Protein AF-A0A7J2IUY8-F1 (afdb_monomer_lite)

Secondary structure (DSSP, 8-state):
-----EEE-GGG--TT-EEEEEEEESTT--S-TTSSS----EEEEEEEEEEEEE-SSS-EEEEEEEEEEETTEEEEEEEEEEGGGEEEEEEEETTSS-HHHHHHHHHHHHHHHHHHHHHHHHHHHS-HHHHHHHHTTS-HHHHHHTTTTS-----

pLDDT: mean 76.85, std 21.15, range [38.12, 98.38]

Structure (mmCIF, N/CA/C/O 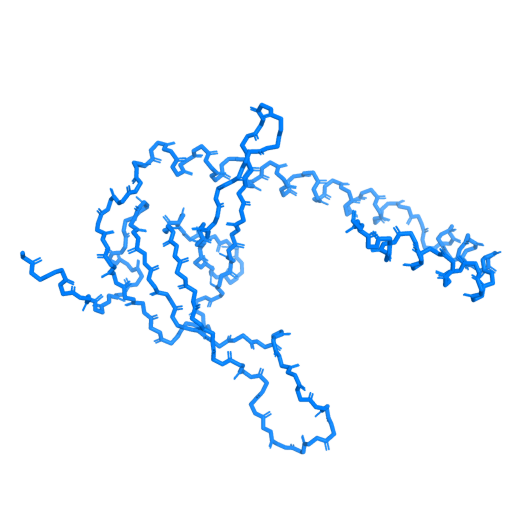backbone):
data_AF-A0A7J2IUY8-F1
#
_entry.id   AF-A0A7J2IUY8-F1
#
loop_
_atom_site.group_PDB
_atom_site.id
_atom_site.type_symbol
_atom_site.label_atom_id
_atom_site.label_alt_id
_atom_site.label_comp_id
_atom_site.label_asym_id
_atom_site.label_entity_id
_atom_site.label_seq_id
_atom_site.pdbx_PDB_ins_code
_atom_site.Cartn_x
_atom_site.Cartn_y
_atom_site.Cartn_z
_atom_site.occupancy
_atom_site.B_iso_or_equiv
_atom_site.auth_seq_id
_atom_site.auth_comp_id
_atom_site.auth_asym_id
_atom_site.auth_atom_id
_atom_site.pdbx_PDB_model_num
ATOM 1 N N . MET A 1 1 ? -1.223 -13.978 23.190 1.00 38.69 1 MET A N 1
ATOM 2 C CA . MET A 1 1 ? -2.099 -14.508 22.120 1.00 38.69 1 MET A CA 1
ATOM 3 C C . MET A 1 1 ? -1.305 -14.486 20.827 1.00 38.69 1 MET A C 1
ATOM 5 O O . MET A 1 1 ? -0.884 -13.411 20.418 1.00 38.69 1 MET A O 1
ATOM 9 N N . ALA A 1 2 ? -0.996 -15.649 20.255 1.00 41.56 2 ALA A N 1
ATOM 10 C CA . ALA A 1 2 ? -0.214 -15.734 19.026 1.00 41.56 2 ALA A CA 1
ATOM 11 C C . ALA A 1 2 ? -1.010 -15.091 17.879 1.00 41.56 2 ALA A C 1
ATOM 13 O O . ALA A 1 2 ? -2.030 -15.629 17.456 1.00 41.56 2 ALA A O 1
ATOM 14 N N . SER A 1 3 ? -0.584 -13.912 17.414 1.00 53.12 3 SER A N 1
ATOM 15 C CA . SER A 1 3 ? -1.162 -13.270 16.231 1.00 53.12 3 SER A CA 1
ATOM 16 C C . SER A 1 3 ? -0.729 -14.077 15.011 1.00 53.12 3 SER A C 1
ATOM 18 O O . SER A 1 3 ? 0.328 -13.830 14.430 1.00 53.12 3 SER A O 1
ATOM 20 N N . GLY A 1 4 ? -1.497 -15.119 14.695 1.00 60.50 4 GLY A N 1
ATOM 21 C CA . GLY A 1 4 ? -1.258 -15.985 13.552 1.00 60.50 4 GLY A CA 1
ATOM 22 C C . GLY A 1 4 ? -1.292 -15.159 12.275 1.00 60.50 4 GLY A C 1
ATOM 23 O O . GLY A 1 4 ? -2.314 -14.564 11.938 1.00 60.50 4 GLY A O 1
ATOM 24 N N . LYS A 1 5 ? -0.158 -15.108 11.579 1.00 74.81 5 LYS A N 1
ATOM 25 C CA . LYS A 1 5 ? -0.065 -14.597 10.212 1.00 74.81 5 LYS A CA 1
ATOM 26 C C . LYS A 1 5 ? -1.112 -15.323 9.362 1.00 74.81 5 LYS A C 1
ATOM 28 O O . LYS A 1 5 ? -1.008 -16.535 9.188 1.00 74.81 5 LYS A O 1
ATOM 33 N N . ARG A 1 6 ? -2.125 -14.602 8.872 1.00 92.94 6 ARG A N 1
ATOM 34 C CA . ARG A 1 6 ? -3.227 -15.178 8.084 1.00 92.94 6 ARG A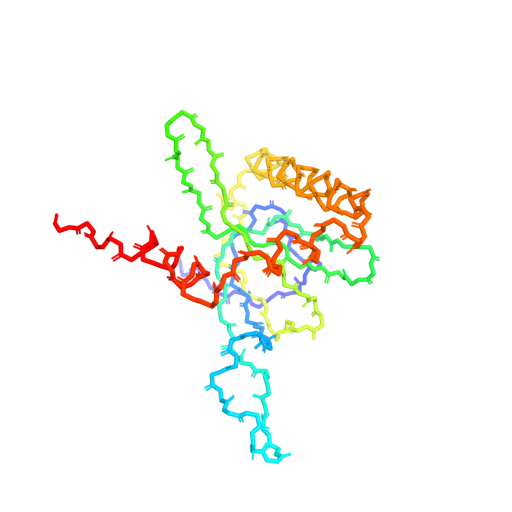 CA 1
ATOM 35 C C . ARG A 1 6 ? -3.030 -14.846 6.612 1.00 92.94 6 ARG A C 1
ATOM 37 O O . ARG A 1 6 ? -2.956 -13.669 6.269 1.00 92.94 6 ARG A O 1
ATOM 44 N N . LEU A 1 7 ? -2.964 -15.865 5.759 1.00 96.56 7 LEU A N 1
ATOM 45 C CA . LEU A 1 7 ? -3.042 -15.682 4.310 1.00 96.56 7 LEU A CA 1
ATOM 46 C C . LEU A 1 7 ? -4.438 -15.152 3.961 1.00 96.56 7 LEU A C 1
ATOM 48 O O . LEU A 1 7 ? -5.429 -15.687 4.456 1.00 96.56 7 LEU A O 1
ATOM 52 N N . VAL A 1 8 ? -4.510 -14.089 3.168 1.00 97.56 8 VAL A N 1
ATOM 53 C CA . VAL A 1 8 ? -5.776 -13.454 2.780 1.00 97.56 8 VAL A CA 1
ATOM 54 C C . VAL A 1 8 ? -5.763 -13.082 1.306 1.00 97.56 8 VAL A C 1
ATOM 56 O O . VAL A 1 8 ? -4.707 -12.850 0.720 1.00 97.56 8 VAL A O 1
ATOM 59 N N . SER A 1 9 ? -6.952 -13.008 0.725 1.00 96.88 9 SER A N 1
ATOM 60 C CA . SER A 1 9 ? -7.195 -12.377 -0.569 1.00 96.88 9 SER A CA 1
ATOM 61 C C . SER A 1 9 ? -7.266 -10.850 -0.432 1.00 96.88 9 SER A C 1
ATOM 63 O O . SER A 1 9 ? -7.347 -10.308 0.677 1.00 96.88 9 SER A O 1
ATOM 65 N N . VAL A 1 10 ? -7.214 -10.127 -1.553 1.00 95.94 10 VAL A N 1
ATOM 66 C CA . VAL A 1 10 ? -7.251 -8.657 -1.529 1.00 95.94 10 VAL A CA 1
ATOM 67 C C . VAL A 1 10 ? -8.637 -8.129 -1.147 1.00 95.94 10 VAL A C 1
ATOM 69 O O . VAL A 1 10 ? -8.748 -7.081 -0.514 1.00 95.94 10 VAL A O 1
ATOM 72 N N . GLU A 1 11 ? -9.687 -8.884 -1.461 1.00 96.69 11 GLU A N 1
ATOM 73 C CA . GLU A 1 11 ? -11.090 -8.588 -1.167 1.00 96.69 11 GLU A CA 1
ATOM 74 C C . GLU A 1 11 ? -11.382 -8.615 0.339 1.00 96.69 11 GLU A C 1
ATOM 76 O O . GLU A 1 11 ? -12.295 -7.946 0.819 1.00 96.69 11 GLU A O 1
ATOM 81 N N . GLU A 1 12 ? -10.588 -9.366 1.103 1.00 97.38 12 GLU A N 1
ATOM 82 C CA 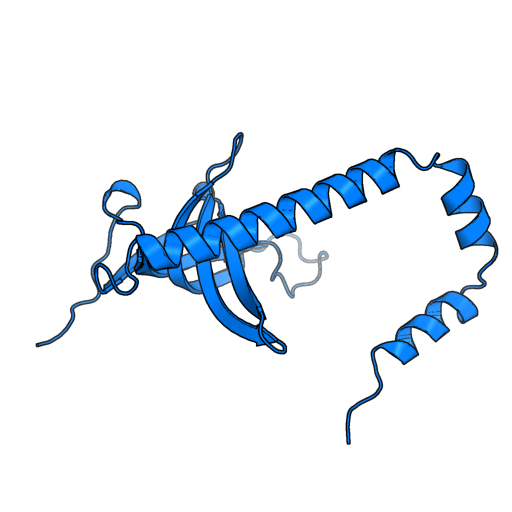. GLU A 1 12 ? -10.712 -9.462 2.556 1.00 97.38 12 GLU A CA 1
ATOM 83 C C . GLU A 1 12 ? -10.033 -8.316 3.308 1.00 97.38 12 GLU A C 1
ATOM 85 O O . GLU A 1 12 ? -10.181 -8.235 4.533 1.00 97.38 12 GLU A O 1
ATOM 90 N N . LEU A 1 13 ? -9.239 -7.477 2.637 1.00 97.12 13 LEU A N 1
ATOM 91 C CA . LEU A 1 13 ? -8.483 -6.409 3.281 1.00 97.12 13 LEU A CA 1
ATOM 92 C C . LEU A 1 13 ? -9.348 -5.181 3.558 1.00 97.12 13 LEU A C 1
ATOM 94 O O . LEU A 1 13 ? -10.101 -4.708 2.708 1.00 97.12 13 LEU A O 1
ATOM 98 N N . GLU A 1 14 ? -9.165 -4.589 4.737 1.00 97.62 14 GLU A N 1
ATOM 99 C CA . GLU A 1 14 ? -9.710 -3.273 5.049 1.00 97.62 14 GLU A CA 1
ATOM 100 C C . GLU A 1 14 ? -8.610 -2.208 5.010 1.00 97.62 14 GLU A C 1
ATOM 102 O O . GLU A 1 14 ? -7.487 -2.416 5.471 1.00 97.62 14 GLU A O 1
ATOM 107 N N . VAL A 1 15 ? -8.950 -1.015 4.511 1.00 97.94 15 VAL A N 1
ATOM 108 C CA . VAL A 1 15 ? -8.069 0.162 4.591 1.00 97.94 15 VAL A CA 1
ATOM 109 C C . VAL A 1 15 ? -7.608 0.372 6.037 1.00 97.94 15 VAL A C 1
ATOM 111 O O . VAL A 1 15 ? -8.438 0.512 6.942 1.00 97.94 15 VAL A O 1
ATOM 114 N N . GLY A 1 16 ? -6.290 0.444 6.232 1.00 97.75 16 GLY A N 1
ATOM 115 C CA . GLY A 1 16 ? -5.652 0.563 7.546 1.00 97.75 16 GLY A CA 1
ATOM 116 C C . GLY A 1 16 ? -5.155 -0.749 8.148 1.00 97.75 16 GLY A C 1
ATOM 117 O O . GLY A 1 16 ? -4.523 -0.713 9.204 1.00 97.75 16 GLY A O 1
ATOM 118 N N . ASP A 1 17 ? -5.397 -1.893 7.512 1.00 98.12 17 ASP A N 1
ATOM 119 C CA . ASP A 1 17 ? -4.775 -3.159 7.901 1.00 98.12 17 ASP A CA 1
ATOM 120 C C . ASP A 1 17 ? -3.254 -3.116 7.688 1.00 98.12 17 ASP A C 1
ATOM 122 O O . ASP A 1 17 ? -2.767 -2.581 6.694 1.00 98.12 17 ASP A O 1
ATOM 126 N N . LEU A 1 18 ? -2.494 -3.692 8.622 1.00 98.00 18 LEU A N 1
ATOM 127 C CA . LEU A 1 18 ? -1.064 -3.940 8.450 1.00 98.00 18 LEU A CA 1
ATOM 128 C C . LEU A 1 18 ? -0.889 -5.268 7.721 1.00 98.00 18 LEU A C 1
ATOM 130 O O . LEU A 1 18 ? -1.327 -6.315 8.219 1.00 98.00 18 LEU A O 1
ATOM 134 N N . ILE A 1 19 ? -0.232 -5.219 6.569 1.00 98.00 19 ILE A N 1
ATOM 135 C CA . ILE A 1 19 ? -0.064 -6.361 5.678 1.00 98.00 19 ILE A CA 1
ATOM 136 C C . ILE A 1 19 ? 1.397 -6.555 5.285 1.00 98.00 19 ILE A C 1
ATOM 138 O O . ILE A 1 19 ? 2.196 -5.621 5.243 1.00 98.00 19 ILE A O 1
ATOM 142 N N . GLU A 1 20 ? 1.725 -7.798 4.970 1.00 98.00 20 GLU A N 1
ATOM 143 C CA . GLU A 1 20 ? 2.907 -8.185 4.216 1.00 98.00 20 GLU A CA 1
ATOM 144 C C . GLU A 1 20 ? 2.445 -8.656 2.836 1.00 98.00 20 GLU A C 1
ATOM 146 O O . GLU A 1 20 ? 1.542 -9.484 2.734 1.00 98.00 20 GLU A O 1
ATOM 151 N N . VAL A 1 21 ? 3.078 -8.156 1.781 1.00 97.75 21 VAL A N 1
ATOM 152 C CA . VAL A 1 21 ? 2.844 -8.575 0.399 1.00 97.75 21 VAL A CA 1
ATOM 153 C C . VAL A 1 21 ? 4.146 -9.112 -0.165 1.00 97.75 21 VAL A C 1
ATOM 155 O O . VAL A 1 21 ? 5.171 -8.423 -0.156 1.00 97.75 21 VAL A O 1
ATOM 158 N N . ARG A 1 22 ? 4.106 -10.356 -0.643 1.00 96.75 22 ARG A N 1
ATOM 159 C CA . ARG A 1 22 ? 5.166 -10.918 -1.478 1.00 96.75 22 ARG A CA 1
ATOM 160 C C . ARG A 1 22 ? 4.751 -10.784 -2.928 1.00 96.75 22 ARG A C 1
ATOM 162 O O . ARG A 1 22 ? 3.603 -11.075 -3.260 1.00 96.75 22 ARG A O 1
ATOM 169 N N . TRP A 1 23 ? 5.665 -10.314 -3.755 1.00 95.44 23 TRP A N 1
ATOM 170 C CA . TRP A 1 23 ? 5.403 -10.004 -5.150 1.00 95.44 23 TRP A CA 1
ATOM 171 C C . TRP A 1 23 ? 6.695 -10.079 -5.956 1.00 95.44 23 TRP A C 1
ATOM 173 O O . TRP A 1 23 ? 7.782 -10.154 -5.384 1.00 95.44 23 TRP A O 1
ATOM 183 N N . LEU A 1 24 ? 6.551 -10.101 -7.271 1.00 91.06 24 LEU A N 1
ATOM 184 C CA . LEU A 1 24 ? 7.651 -10.138 -8.221 1.00 91.06 24 LEU A CA 1
ATOM 185 C C . LEU A 1 24 ? 7.887 -8.731 -8.771 1.00 91.06 24 LEU A C 1
ATOM 187 O O . LEU A 1 24 ? 6.981 -8.139 -9.354 1.00 91.06 24 LEU A O 1
ATOM 191 N N . ASP A 1 25 ? 9.079 -8.186 -8.550 1.00 86.94 25 ASP A N 1
ATOM 192 C CA . ASP A 1 25 ? 9.478 -6.865 -9.030 1.00 86.94 25 ASP A CA 1
ATOM 193 C C . ASP A 1 25 ? 10.508 -6.998 -10.153 1.00 86.94 25 ASP A C 1
ATOM 195 O O . ASP A 1 25 ? 11.603 -7.527 -9.953 1.00 86.94 25 ASP A O 1
ATOM 199 N N . ALA A 1 26 ? 10.163 -6.485 -11.330 1.00 76.44 26 ALA A N 1
ATOM 200 C CA . ALA A 1 26 ? 11.044 -6.481 -12.490 1.00 76.44 26 ALA A CA 1
ATOM 201 C C . ALA A 1 26 ? 12.128 -5.387 -12.430 1.00 76.44 26 ALA A C 1
ATOM 203 O O . ALA A 1 26 ? 13.095 -5.430 -13.189 1.00 76.44 26 ALA A O 1
ATOM 204 N N . SER A 1 27 ? 11.970 -4.384 -11.561 1.00 69.06 27 SER A N 1
ATOM 205 C CA . SER A 1 27 ? 12.869 -3.225 -11.481 1.00 69.06 27 SER A CA 1
ATOM 206 C C . SER A 1 27 ? 14.086 -3.445 -10.579 1.00 69.06 27 SER A C 1
ATOM 208 O O . SER A 1 27 ? 15.107 -2.787 -10.756 1.00 69.06 27 SER A O 1
ATOM 210 N N . GLU A 1 28 ? 14.018 -4.419 -9.671 1.00 70.38 28 GLU A N 1
ATOM 211 C CA . GLU A 1 28 ? 15.112 -4.792 -8.763 1.00 70.38 28 GLU A CA 1
ATOM 212 C C . GLU A 1 28 ? 16.103 -5.784 -9.394 1.00 70.38 28 GLU A C 1
ATOM 214 O O . GLU A 1 28 ? 17.027 -6.260 -8.726 1.00 70.38 28 GLU A O 1
ATOM 219 N N . ALA A 1 29 ? 15.932 -6.111 -10.680 1.00 61.75 29 ALA A N 1
ATOM 220 C CA . ALA A 1 29 ? 16.800 -7.034 -11.392 1.00 61.75 29 ALA A CA 1
ATOM 221 C C . ALA A 1 29 ? 18.251 -6.516 -11.402 1.00 61.75 29 ALA A C 1
ATOM 223 O O 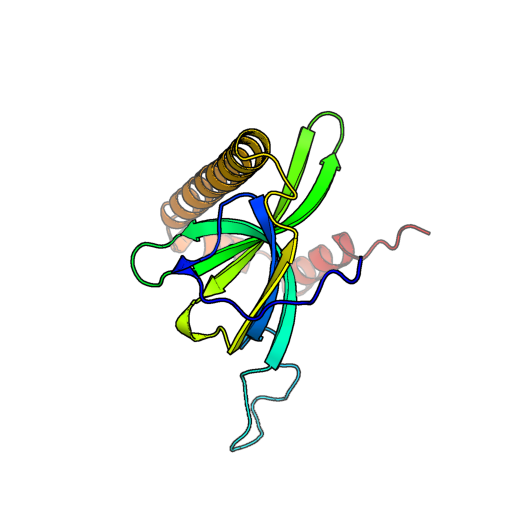. ALA A 1 29 ? 18.603 -5.569 -12.102 1.00 61.75 29 ALA A O 1
ATOM 224 N N . LYS A 1 30 ? 19.124 -7.172 -10.630 1.00 61.31 30 LYS A N 1
ATOM 225 C CA . LYS A 1 30 ? 20.567 -6.865 -10.556 1.00 61.31 30 LYS A CA 1
ATOM 226 C C . LYS A 1 30 ? 21.408 -7.647 -11.568 1.00 61.31 30 LYS A C 1
ATOM 228 O O . LYS A 1 30 ? 22.635 -7.618 -11.495 1.00 61.31 30 LYS A O 1
ATOM 233 N N . MET A 1 31 ? 20.772 -8.396 -12.468 1.00 58.19 31 MET A N 1
ATOM 234 C CA . MET A 1 31 ? 21.469 -9.266 -13.414 1.00 58.19 31 MET A CA 1
ATOM 235 C C . MET A 1 31 ? 21.710 -8.575 -14.757 1.00 58.19 31 MET A C 1
ATOM 237 O O . MET A 1 31 ? 20.907 -7.770 -15.222 1.00 58.19 31 MET A O 1
ATOM 241 N N . SER A 1 32 ? 22.845 -8.903 -15.382 1.00 59.41 32 SER A N 1
ATOM 242 C CA . SER A 1 32 ? 23.180 -8.444 -16.732 1.00 59.41 32 SER A CA 1
ATOM 243 C C . SER A 1 32 ? 22.144 -8.943 -17.742 1.00 59.41 32 SER A C 1
ATOM 245 O O . SER A 1 32 ? 21.800 -10.124 -17.742 1.00 59.41 32 SER A O 1
ATOM 247 N N . LEU A 1 33 ? 21.733 -8.069 -18.665 1.00 62.16 33 LEU A N 1
ATOM 248 C CA . LEU A 1 33 ? 20.802 -8.368 -19.765 1.00 62.16 33 LEU A CA 1
ATOM 249 C C . LEU A 1 33 ? 21.328 -9.430 -20.758 1.00 62.16 33 LEU A C 1
ATOM 251 O O . LEU A 1 33 ? 20.615 -9.821 -21.675 1.00 62.16 33 LEU A O 1
ATOM 255 N N . SER A 1 34 ? 22.579 -9.877 -20.610 1.00 61.47 34 SER A N 1
ATOM 256 C CA . SER A 1 34 ? 23.267 -10.804 -21.517 1.00 61.47 34 SER A CA 1
ATOM 257 C C . SER A 1 34 ? 23.044 -12.294 -21.215 1.00 61.47 34 SER A C 1
ATOM 259 O O . SER A 1 34 ? 23.691 -13.131 -21.844 1.00 61.47 34 SER A O 1
ATOM 261 N N . VAL A 1 35 ? 22.192 -12.653 -20.248 1.00 56.75 35 VAL A N 1
ATOM 262 C CA . VAL A 1 35 ? 21.891 -14.061 -19.925 1.00 56.75 35 VAL A CA 1
ATOM 263 C C . VAL A 1 35 ? 20.605 -14.496 -20.656 1.00 56.75 35 VAL A C 1
ATOM 265 O O . VAL A 1 35 ? 19.588 -13.830 -20.484 1.00 56.75 35 VAL A O 1
ATOM 268 N N . PRO A 1 36 ? 20.615 -15.582 -21.463 1.00 53.97 36 PRO A N 1
ATOM 269 C CA . PRO A 1 36 ? 19.565 -15.849 -22.462 1.00 53.97 36 PRO A CA 1
ATOM 270 C C . PRO A 1 36 ? 18.170 -16.173 -21.912 1.00 53.97 36 PRO A C 1
ATOM 272 O O . PRO A 1 36 ? 17.180 -15.966 -22.600 1.00 53.97 36 PRO A O 1
ATOM 275 N N . GLU A 1 37 ? 18.077 -16.660 -20.681 1.00 60.69 37 GLU A N 1
ATOM 276 C CA . GLU A 1 37 ? 16.824 -16.972 -19.996 1.00 60.69 37 GLU A CA 1
ATOM 277 C C . GLU A 1 37 ? 17.112 -16.888 -18.499 1.00 60.69 37 GLU A C 1
ATOM 279 O O . GLU A 1 37 ? 17.894 -17.706 -18.014 1.00 60.69 37 GLU A O 1
ATOM 284 N N . ARG A 1 38 ? 16.553 -15.912 -17.766 1.00 53.81 38 ARG A N 1
ATOM 285 C CA . ARG A 1 38 ? 16.271 -16.030 -16.319 1.00 53.81 38 ARG A CA 1
ATOM 286 C C . ARG A 1 38 ? 15.596 -14.780 -15.755 1.00 53.81 38 ARG A C 1
ATOM 288 O O . ARG A 1 38 ? 16.130 -13.684 -15.847 1.00 53.81 38 ARG A O 1
ATOM 295 N N . GLU A 1 39 ? 14.420 -15.024 -15.178 1.00 60.56 39 GLU A N 1
ATOM 296 C CA . GLU A 1 39 ? 13.753 -14.303 -14.085 1.00 60.56 39 GLU A CA 1
ATOM 297 C C . GLU A 1 39 ? 14.166 -12.830 -13.900 1.00 60.56 39 GLU A C 1
ATOM 299 O O . GLU A 1 39 ? 14.930 -12.484 -13.002 1.00 60.56 39 GLU A O 1
ATOM 304 N N . PHE A 1 40 ? 13.599 -11.944 -14.729 1.00 67.56 40 PHE A N 1
ATOM 305 C CA . PHE A 1 40 ? 13.558 -10.501 -14.434 1.00 67.56 40 PHE A CA 1
ATOM 306 C C . PHE A 1 40 ? 12.790 -10.215 -13.138 1.00 67.56 40 PHE A C 1
ATOM 308 O O . PHE A 1 40 ? 13.028 -9.217 -12.465 1.00 67.56 40 PHE A O 1
ATOM 315 N N . ASP A 1 41 ? 11.889 -11.126 -12.790 1.00 77.94 41 ASP A N 1
ATOM 316 C CA . ASP A 1 41 ? 11.044 -11.100 -11.615 1.00 77.94 41 ASP A CA 1
ATOM 317 C C . ASP A 1 41 ? 11.853 -11.363 -10.340 1.00 77.94 41 ASP A C 1
ATOM 319 O O . ASP A 1 41 ? 12.097 -12.501 -9.941 1.00 77.94 41 ASP A O 1
ATOM 323 N N . THR A 1 42 ? 12.252 -10.291 -9.660 1.00 85.44 42 THR A N 1
ATOM 324 C CA . THR A 1 42 ? 12.919 -10.387 -8.361 1.00 85.44 42 THR A CA 1
ATOM 325 C C . THR A 1 42 ? 11.870 -10.579 -7.263 1.00 85.44 42 THR A C 1
ATOM 327 O O . THR A 1 42 ? 10.980 -9.739 -7.120 1.00 85.44 42 THR A O 1
ATOM 330 N N . PRO A 1 43 ? 11.935 -11.639 -6.436 1.00 89.69 43 PRO A N 1
ATOM 331 C CA . PRO A 1 43 ? 10.995 -11.818 -5.338 1.00 89.69 43 PRO A CA 1
ATOM 332 C C . PRO A 1 43 ? 11.226 -10.763 -4.250 1.00 89.69 43 PRO A C 1
ATOM 334 O O . PRO A 1 43 ? 12.249 -10.752 -3.565 1.00 89.69 43 PRO A O 1
ATOM 337 N N . VAL A 1 44 ? 10.234 -9.900 -4.047 1.00 93.56 44 VAL A N 1
ATOM 338 C CA . VAL A 1 44 ? 10.256 -8.810 -3.071 1.00 93.56 44 VAL A CA 1
ATOM 339 C C . VAL A 1 44 ? 9.233 -9.062 -1.970 1.00 93.56 44 VAL A C 1
ATOM 341 O O . VAL A 1 44 ? 8.108 -9.514 -2.192 1.00 93.56 44 VAL A O 1
ATOM 344 N N . ARG A 1 45 ? 9.616 -8.716 -0.738 1.00 95.19 45 ARG A N 1
ATOM 345 C CA . ARG A 1 45 ? 8.734 -8.692 0.432 1.00 95.19 45 ARG A CA 1
ATOM 346 C C . ARG A 1 45 ? 8.538 -7.250 0.878 1.00 95.19 45 ARG A C 1
ATOM 348 O O . ARG A 1 45 ? 9.475 -6.608 1.337 1.00 95.19 45 ARG A O 1
ATOM 355 N N . SER A 1 46 ? 7.317 -6.742 0.766 1.00 96.44 46 SER A N 1
ATOM 356 C CA . SER A 1 46 ? 6.939 -5.402 1.224 1.00 96.44 46 SER A CA 1
ATOM 357 C C . SER A 1 46 ? 5.996 -5.495 2.418 1.00 96.44 46 SER A C 1
ATOM 359 O O . SER A 1 46 ? 5.054 -6.281 2.404 1.00 96.44 46 SER A O 1
ATOM 361 N N . ILE A 1 47 ? 6.238 -4.699 3.457 1.00 97.50 47 ILE A N 1
ATOM 362 C CA . ILE A 1 47 ? 5.408 -4.651 4.666 1.00 97.50 47 ILE A CA 1
ATOM 363 C C . ILE A 1 47 ? 4.938 -3.214 4.856 1.00 97.50 47 ILE A C 1
ATOM 365 O O . ILE A 1 47 ? 5.731 -2.288 4.705 1.00 97.50 47 ILE A O 1
ATOM 369 N N . GLY A 1 48 ? 3.664 -3.027 5.186 1.00 97.94 48 GLY A N 1
ATOM 370 C CA . GLY A 1 48 ? 3.132 -1.706 5.493 1.00 97.94 48 GLY A CA 1
ATOM 371 C C . GLY A 1 48 ? 1.615 -1.674 5.601 1.00 97.94 48 GLY A C 1
ATOM 372 O O . GLY A 1 48 ? 0.948 -2.709 5.676 1.00 97.94 48 GLY A O 1
ATOM 373 N N . VAL A 1 49 ? 1.066 -0.465 5.648 1.00 98.38 49 VAL A N 1
ATOM 374 C CA . VAL A 1 49 ? -0.366 -0.233 5.852 1.00 98.38 49 VAL A CA 1
ATOM 375 C C . VAL A 1 49 ? -1.098 -0.230 4.517 1.00 98.38 49 VAL A C 1
ATOM 377 O O . VAL A 1 49 ? -0.736 0.515 3.606 1.00 98.38 49 VAL A O 1
ATOM 380 N N . PHE A 1 50 ? -2.157 -1.032 4.409 1.00 98.38 50 PHE A N 1
ATOM 381 C CA . PHE A 1 50 ? -2.996 -1.092 3.219 1.00 98.38 50 PHE A CA 1
ATOM 382 C C . PHE A 1 50 ? -3.758 0.226 3.019 1.00 98.38 50 PHE A C 1
ATOM 384 O O . PHE A 1 50 ? -4.668 0.567 3.784 1.00 98.38 50 PHE A O 1
ATOM 391 N N . GLY A 1 51 ? -3.386 0.961 1.970 1.00 97.06 51 GLY A N 1
ATOM 392 C CA . GLY A 1 51 ? -4.008 2.223 1.556 1.00 97.06 51 GLY A CA 1
ATOM 393 C C . GLY A 1 51 ? -5.245 2.046 0.669 1.00 97.06 51 GLY A C 1
ATOM 394 O O . GLY A 1 51 ? -6.021 2.988 0.488 1.00 97.06 51 GLY A O 1
ATOM 395 N N . GLY A 1 52 ? -5.452 0.840 0.136 1.00 96.56 52 GLY A N 1
ATOM 396 C CA . GLY A 1 52 ? -6.514 0.506 -0.811 1.00 96.56 52 GLY A CA 1
ATOM 397 C C . GLY A 1 52 ? -5.981 0.168 -2.204 1.00 96.56 52 GLY A C 1
ATOM 398 O O . GLY A 1 52 ? -4.774 0.051 -2.422 1.00 96.56 52 GLY A O 1
ATOM 399 N N . LEU A 1 53 ? -6.904 0.025 -3.157 1.00 96.06 53 LEU A N 1
ATOM 400 C CA . LEU A 1 53 ? -6.588 -0.207 -4.565 1.00 96.06 53 LEU A CA 1
ATOM 401 C C . LEU A 1 53 ? -6.570 1.103 -5.365 1.00 96.06 53 LEU A C 1
ATOM 403 O O . LEU A 1 53 ? -7.383 2.006 -5.128 1.00 96.06 53 LEU A O 1
ATOM 407 N N . ARG A 1 54 ? -5.653 1.205 -6.332 1.00 93.81 54 ARG A N 1
ATOM 408 C CA . ARG A 1 54 ? -5.539 2.329 -7.282 1.00 93.81 54 ARG A CA 1
ATOM 409 C C . ARG A 1 54 ? -5.261 1.847 -8.705 1.00 93.81 54 ARG A C 1
ATOM 411 O O . ARG A 1 54 ? -4.897 0.695 -8.918 1.00 93.81 54 ARG A O 1
ATOM 418 N N . GLY A 1 55 ? -5.447 2.741 -9.674 1.00 88.31 55 GLY A N 1
ATOM 419 C CA . GLY A 1 55 ? -5.166 2.500 -11.091 1.00 88.31 55 GLY A CA 1
ATOM 420 C C . GLY A 1 55 ? -6.415 2.281 -11.953 1.00 88.31 55 GLY A C 1
ATOM 421 O O . GLY A 1 55 ? -7.400 1.660 -11.532 1.00 88.31 55 GLY A O 1
ATOM 422 N N . SER A 1 56 ? -6.374 2.837 -13.166 1.00 83.88 56 SER A N 1
ATOM 423 C CA . SER A 1 56 ? -7.442 2.769 -14.171 1.00 83.88 56 SER A CA 1
ATOM 424 C C . SER A 1 56 ? -7.306 1.545 -15.079 1.00 83.88 56 SER A C 1
ATOM 426 O O . SER A 1 56 ? -8.282 0.825 -15.258 1.00 83.88 56 SER A O 1
ATOM 428 N N . ARG A 1 57 ? -6.098 1.283 -15.601 1.00 86.12 57 ARG A N 1
ATOM 429 C CA . ARG A 1 57 ? -5.794 0.147 -16.491 1.00 86.12 57 ARG A CA 1
ATOM 430 C C . ARG A 1 57 ? -5.436 -1.124 -15.721 1.00 86.12 57 ARG A C 1
ATOM 432 O O . ARG A 1 57 ? -6.136 -2.121 -15.829 1.00 86.12 57 ARG A O 1
ATOM 439 N N . ALA A 1 58 ? -4.365 -1.077 -14.931 1.00 89.50 58 ALA A N 1
ATOM 440 C CA . ALA A 1 58 ? -3.987 -2.146 -14.012 1.00 89.50 58 ALA A CA 1
ATOM 441 C C . ALA A 1 58 ? -4.307 -1.716 -12.579 1.00 89.50 58 ALA A C 1
ATOM 443 O O . ALA A 1 58 ? -4.098 -0.557 -12.205 1.00 89.50 58 ALA A O 1
ATOM 444 N N . LYS A 1 59 ? -4.840 -2.639 -11.779 1.00 94.44 59 LYS A N 1
ATOM 445 C CA . LYS A 1 59 ? -5.110 -2.402 -10.360 1.00 94.44 59 LYS A CA 1
ATOM 446 C C . LYS A 1 59 ? -3.843 -2.649 -9.550 1.00 94.44 59 LYS A C 1
ATOM 448 O O . LYS A 1 59 ? -3.159 -3.644 -9.767 1.00 94.44 59 LYS A O 1
ATOM 453 N N . HIS A 1 60 ? -3.561 -1.742 -8.624 1.00 96.50 60 HIS A N 1
ATOM 454 C CA . HIS A 1 60 ? -2.385 -1.771 -7.765 1.00 96.50 60 HIS A CA 1
ATOM 455 C C . HIS A 1 60 ? -2.802 -1.756 -6.297 1.00 96.50 60 HIS A C 1
ATOM 457 O O . HIS A 1 60 ? -3.694 -0.990 -5.923 1.00 96.50 60 HIS A O 1
ATOM 463 N N . ILE A 1 61 ? -2.130 -2.556 -5.471 1.00 97.31 61 ILE A N 1
ATOM 464 C CA . ILE A 1 61 ? -2.169 -2.457 -4.010 1.00 97.31 61 ILE A CA 1
ATOM 465 C C . ILE A 1 61 ? -1.286 -1.287 -3.604 1.00 97.31 61 ILE A C 1
ATOM 467 O O . ILE A 1 61 ? -0.098 -1.273 -3.925 1.00 97.31 61 ILE A O 1
ATOM 471 N N . ILE A 1 62 ? -1.852 -0.331 -2.871 1.00 97.62 62 ILE A N 1
ATOM 472 C CA . ILE A 1 62 ? -1.067 0.722 -2.233 1.00 97.62 62 ILE A CA 1
ATOM 473 C C . ILE A 1 62 ? -0.681 0.279 -0.824 1.00 97.62 62 ILE A C 1
ATOM 475 O O . ILE A 1 62 ? -1.553 0.001 0.004 1.00 97.62 62 ILE A O 1
ATOM 479 N N . ILE A 1 63 ? 0.623 0.239 -0.552 1.00 97.62 63 ILE A N 1
ATOM 480 C CA . ILE A 1 63 ? 1.187 -0.049 0.770 1.00 97.62 63 ILE A CA 1
ATOM 481 C C . ILE A 1 63 ? 1.980 1.162 1.232 1.00 97.62 63 ILE A C 1
ATOM 483 O O . ILE A 1 63 ? 3.007 1.476 0.638 1.00 97.62 63 ILE A O 1
ATOM 487 N N . ILE A 1 64 ? 1.535 1.808 2.306 1.00 97.62 64 ILE A N 1
ATOM 488 C CA . ILE A 1 64 ? 2.288 2.881 2.961 1.00 97.62 64 ILE A CA 1
ATOM 489 C C . ILE A 1 64 ? 3.351 2.220 3.839 1.00 97.62 64 ILE A C 1
ATOM 491 O O . ILE A 1 64 ? 3.007 1.481 4.767 1.00 97.62 64 ILE A O 1
ATOM 495 N N . LYS A 1 65 ? 4.625 2.443 3.517 1.00 95.25 65 LYS A N 1
ATOM 496 C CA . LYS A 1 65 ? 5.764 1.810 4.197 1.00 95.25 65 LYS A CA 1
ATOM 497 C C . LYS A 1 65 ? 6.285 2.651 5.348 1.00 95.25 65 LYS A C 1
ATOM 499 O O . LYS A 1 65 ? 6.591 2.118 6.408 1.00 95.25 65 LYS A O 1
ATOM 504 N N . GLU A 1 66 ? 6.387 3.953 5.119 1.00 93.81 66 GLU A N 1
ATOM 505 C CA . GLU A 1 66 ? 7.066 4.876 6.019 1.00 93.81 66 GLU A CA 1
ATOM 506 C C . GLU A 1 66 ? 6.257 6.164 6.123 1.00 93.81 66 GLU A C 1
ATOM 508 O O . GLU A 1 66 ? 5.697 6.645 5.136 1.00 93.81 66 GLU A O 1
ATOM 513 N N . GLU A 1 67 ? 6.203 6.702 7.336 1.00 92.19 67 GLU A N 1
ATOM 514 C CA . GLU A 1 67 ? 5.762 8.059 7.633 1.00 92.19 67 GLU A CA 1
ATOM 515 C C . GLU A 1 67 ? 6.970 8.793 8.202 1.00 92.19 67 GLU A C 1
ATOM 517 O O . GLU A 1 67 ? 7.602 8.307 9.142 1.00 92.19 67 GLU A O 1
ATOM 522 N N . PHE A 1 68 ? 7.282 9.954 7.643 1.00 91.88 68 PHE A N 1
ATOM 523 C CA . PHE A 1 68 ? 8.367 10.799 8.117 1.00 91.88 68 PHE A CA 1
ATOM 524 C C . PHE A 1 68 ? 7.916 12.254 8.163 1.00 91.88 68 PHE A C 1
ATOM 526 O O . PHE A 1 68 ? 6.924 12.648 7.546 1.00 91.88 68 PHE A O 1
ATOM 533 N N . THR A 1 69 ? 8.633 13.047 8.948 1.00 88.94 69 THR A N 1
ATOM 534 C CA . THR A 1 69 ? 8.326 14.459 9.158 1.00 88.94 69 THR A CA 1
ATOM 535 C C . THR A 1 69 ? 9.502 15.288 8.671 1.00 88.94 69 THR A C 1
ATOM 537 O O . THR A 1 69 ? 10.624 15.090 9.138 1.00 88.94 69 THR A O 1
ATOM 540 N N . ILE A 1 70 ? 9.245 16.221 7.756 1.00 85.56 70 ILE A N 1
ATOM 541 C CA . ILE A 1 70 ? 10.224 17.206 7.286 1.00 85.56 70 ILE A CA 1
ATOM 542 C C . ILE A 1 70 ? 9.723 18.585 7.719 1.00 85.56 70 ILE A C 1
ATOM 544 O O . ILE A 1 70 ? 8.699 19.072 7.237 1.00 85.56 70 ILE A O 1
ATOM 548 N N . GLY A 1 71 ? 10.420 19.200 8.680 1.00 89.75 71 GLY A N 1
ATOM 549 C CA . GLY A 1 71 ? 9.931 20.404 9.359 1.00 89.75 71 GLY A CA 1
ATOM 550 C C . GLY A 1 71 ? 8.623 20.118 10.103 1.00 89.75 71 GLY A C 1
ATOM 551 O O . GLY A 1 71 ? 8.589 19.242 10.962 1.00 89.75 71 GLY A O 1
ATOM 552 N N . ASP A 1 72 ? 7.546 20.815 9.730 1.00 87.19 72 ASP A N 1
ATOM 553 C CA . ASP A 1 72 ? 6.195 20.618 10.287 1.00 87.19 72 ASP A CA 1
ATOM 554 C C . ASP A 1 72 ? 5.271 19.776 9.379 1.00 87.19 72 ASP A C 1
ATOM 556 O O . ASP A 1 72 ? 4.100 19.547 9.703 1.00 87.19 72 ASP A O 1
ATOM 560 N N . ALA A 1 73 ? 5.763 19.318 8.222 1.00 84.06 73 ALA A N 1
ATOM 561 C CA . ALA A 1 73 ? 4.975 18.578 7.242 1.00 84.06 73 ALA A CA 1
ATOM 562 C C . ALA A 1 73 ? 5.178 17.062 7.373 1.00 84.06 73 ALA A C 1
ATOM 564 O O . ALA A 1 73 ? 6.299 16.579 7.525 1.00 84.06 73 ALA A O 1
ATOM 565 N N . LYS A 1 74 ? 4.077 16.305 7.275 1.00 87.50 74 LYS A N 1
ATOM 566 C CA . LYS A 1 74 ? 4.110 14.839 7.190 1.00 87.50 74 LYS A CA 1
ATOM 567 C C . LYS A 1 74 ? 4.215 14.387 5.743 1.00 87.50 74 LYS A C 1
ATOM 569 O O . LYS A 1 74 ? 3.405 14.798 4.910 1.00 87.50 74 LYS A O 1
ATOM 574 N N . GLU A 1 75 ? 5.127 13.465 5.499 1.00 89.38 75 GLU A N 1
ATOM 575 C CA . GLU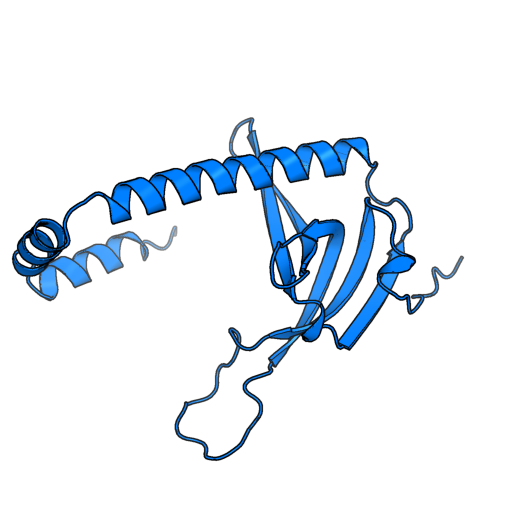 A 1 75 ? 5.350 12.817 4.217 1.00 89.38 75 GLU A CA 1
ATOM 576 C C . GLU A 1 75 ? 5.307 11.295 4.362 1.00 89.38 75 GLU A C 1
ATOM 578 O O . GLU A 1 75 ? 5.401 10.739 5.461 1.00 89.38 75 GLU A O 1
ATOM 583 N N . TYR A 1 76 ? 5.086 10.620 3.235 1.00 92.62 76 TYR A N 1
ATOM 584 C CA . TYR A 1 76 ? 4.826 9.190 3.205 1.00 92.62 76 TYR A CA 1
ATOM 585 C C . TYR A 1 76 ? 5.531 8.544 2.020 1.00 92.62 76 TYR A C 1
ATOM 587 O O . TYR A 1 76 ? 5.362 8.980 0.882 1.00 92.62 76 TYR A O 1
ATOM 595 N N . HIS A 1 77 ? 6.237 7.445 2.271 1.00 93.94 77 HIS A N 1
ATOM 596 C CA . HIS A 1 77 ? 6.673 6.548 1.206 1.00 93.94 77 HIS A CA 1
ATOM 597 C C . HIS A 1 77 ? 5.677 5.408 1.046 1.00 93.94 77 HIS A C 1
ATOM 599 O O . HIS A 1 77 ? 5.175 4.837 2.022 1.00 93.94 77 HIS A O 1
ATOM 605 N N . TYR A 1 78 ? 5.406 5.051 -0.204 1.00 95.38 78 TYR A N 1
ATOM 606 C CA . TYR A 1 78 ? 4.484 3.980 -0.537 1.00 95.38 78 TYR A CA 1
ATOM 607 C C . TYR A 1 78 ? 5.012 3.126 -1.684 1.00 95.38 78 TYR A C 1
ATOM 609 O O . TYR A 1 78 ? 5.778 3.590 -2.521 1.00 95.38 78 TYR A O 1
ATOM 617 N N . ASN A 1 79 ? 4.544 1.882 -1.734 1.00 95.50 79 ASN A N 1
ATOM 618 C CA . ASN A 1 79 ? 4.625 1.050 -2.925 1.00 95.50 79 ASN A CA 1
ATOM 619 C C . ASN A 1 79 ? 3.259 0.974 -3.599 1.00 95.50 79 ASN A C 1
ATOM 621 O O . ASN A 1 79 ? 2.250 0.768 -2.921 1.00 95.50 79 ASN A O 1
ATOM 625 N N . ALA A 1 80 ? 3.248 1.068 -4.927 1.00 95.50 80 ALA A N 1
ATOM 626 C CA . ALA A 1 80 ? 2.120 0.683 -5.765 1.00 95.50 80 ALA A CA 1
ATOM 627 C C . ALA A 1 80 ? 2.450 -0.639 -6.466 1.00 95.50 80 ALA A C 1
ATOM 629 O O . ALA A 1 80 ? 3.200 -0.660 -7.434 1.00 95.50 80 ALA A O 1
ATOM 630 N N . ILE A 1 81 ? 1.901 -1.743 -5.962 1.00 95.50 81 ILE A N 1
ATOM 631 C CA . ILE A 1 81 ? 2.220 -3.098 -6.434 1.00 95.50 81 ILE A CA 1
ATOM 632 C C . ILE A 1 81 ? 1.126 -3.564 -7.396 1.00 95.50 81 ILE A C 1
ATOM 634 O O . ILE A 1 81 ? -0.021 -3.683 -6.951 1.00 95.50 81 ILE A O 1
ATOM 638 N N . PRO A 1 82 ? 1.418 -3.843 -8.680 1.00 95.25 82 PRO A N 1
ATOM 639 C CA . PRO A 1 82 ? 0.425 -4.378 -9.608 1.00 95.25 82 PRO A CA 1
ATOM 640 C C . PRO A 1 82 ? -0.149 -5.703 -9.093 1.00 95.25 82 PRO A C 1
ATOM 642 O O . PRO A 1 82 ? 0.604 -6.601 -8.728 1.00 95.25 82 PRO A O 1
ATOM 645 N N . LEU A 1 83 ? -1.478 -5.863 -9.098 1.00 94.75 83 LEU A N 1
ATOM 646 C CA . LEU A 1 83 ? -2.118 -7.086 -8.591 1.00 94.75 83 LEU A CA 1
ATOM 647 C C . LEU A 1 83 ? -1.644 -8.351 -9.312 1.00 94.75 83 LEU A C 1
ATOM 649 O O . LEU A 1 83 ? -1.509 -9.387 -8.675 1.00 94.75 83 LEU A O 1
ATOM 653 N N . GLY A 1 84 ? -1.348 -8.260 -10.611 1.00 93.94 84 GLY A N 1
ATOM 654 C CA . GLY A 1 84 ? -0.845 -9.394 -11.393 1.00 93.94 84 GLY A CA 1
ATOM 655 C C . GLY A 1 84 ? 0.561 -9.864 -11.003 1.00 93.94 84 GLY A C 1
ATOM 656 O O . GLY A 1 84 ? 0.954 -10.946 -11.412 1.00 93.94 84 GLY A O 1
ATOM 657 N N . MET A 1 85 ? 1.304 -9.075 -10.222 1.00 94.25 85 MET A N 1
ATOM 658 C CA . MET A 1 85 ? 2.644 -9.421 -9.734 1.00 94.25 85 MET A CA 1
ATOM 659 C C . MET A 1 85 ? 2.633 -9.931 -8.288 1.00 94.25 85 MET A C 1
ATOM 661 O O . MET A 1 85 ? 3.677 -10.303 -7.755 1.00 94.25 85 MET A O 1
ATOM 665 N N . VAL A 1 86 ? 1.475 -9.929 -7.621 1.00 96.19 86 VAL A N 1
ATOM 666 C CA . VAL A 1 86 ? 1.350 -10.382 -6.233 1.00 96.19 86 VAL A CA 1
ATOM 667 C C . VAL A 1 86 ? 1.390 -11.909 -6.179 1.00 96.19 86 VAL A C 1
ATOM 669 O O . VAL A 1 86 ? 0.540 -12.571 -6.762 1.00 96.19 86 VAL A O 1
ATOM 672 N N . ASP A 1 87 ? 2.335 -12.457 -5.413 1.00 95.88 87 ASP A N 1
ATOM 673 C CA . ASP A 1 87 ? 2.401 -13.888 -5.082 1.00 95.88 87 ASP A CA 1
ATOM 674 C C . ASP A 1 87 ? 1.456 -14.209 -3.918 1.00 95.88 87 ASP A C 1
ATOM 676 O O . ASP A 1 87 ? 0.615 -15.102 -3.997 1.00 95.88 87 ASP A O 1
ATOM 680 N N . ARG A 1 88 ? 1.562 -13.460 -2.810 1.00 96.94 88 ARG A N 1
ATOM 681 C CA . ARG A 1 88 ? 0.690 -13.670 -1.645 1.00 96.94 88 ARG A CA 1
ATOM 682 C C . ARG A 1 88 ? 0.580 -12.462 -0.730 1.00 96.94 88 ARG A C 1
ATOM 684 O O . ARG A 1 88 ? 1.522 -11.680 -0.592 1.00 96.94 88 ARG A O 1
ATOM 691 N N . ILE A 1 89 ? -0.540 -12.387 -0.012 1.00 98.38 89 ILE A N 1
ATOM 692 C CA . ILE A 1 89 ? -0.815 -11.361 0.996 1.00 98.38 89 ILE A CA 1
ATOM 693 C C . ILE A 1 89 ? -1.002 -12.026 2.357 1.00 98.38 89 ILE A C 1
ATOM 695 O O . ILE A 1 89 ? -1.802 -12.946 2.527 1.00 98.38 89 ILE A O 1
ATOM 699 N N . VAL A 1 90 ? -0.276 -11.529 3.351 1.00 98.12 90 VAL A N 1
ATOM 700 C CA . VAL A 1 90 ? -0.385 -11.956 4.741 1.00 98.12 90 VAL A CA 1
ATOM 701 C C . VAL A 1 90 ? -0.893 -10.790 5.576 1.00 98.12 90 VAL A C 1
ATOM 703 O O . VAL A 1 90 ? -0.250 -9.747 5.683 1.00 98.12 90 VAL A O 1
ATOM 706 N N . LEU A 1 91 ? -2.039 -10.986 6.220 1.00 97.69 91 LEU A N 1
ATOM 707 C CA . LEU A 1 91 ? -2.569 -10.055 7.202 1.00 97.69 91 LEU A CA 1
ATOM 708 C C . LEU A 1 91 ? -1.794 -10.205 8.514 1.00 97.69 91 LEU A C 1
ATOM 710 O O . LEU A 1 91 ? -1.839 -11.257 9.158 1.00 97.69 91 LEU A O 1
ATOM 714 N N . ALA A 1 92 ? -1.110 -9.137 8.922 1.00 96.06 92 ALA A N 1
ATOM 715 C CA . ALA A 1 92 ? -0.383 -9.087 10.185 1.00 96.06 92 ALA A CA 1
ATOM 716 C C . ALA A 1 92 ? -1.257 -8.533 11.317 1.00 96.06 92 ALA A C 1
ATOM 718 O O . ALA A 1 92 ? -1.229 -9.061 12.429 1.00 96.06 92 ALA A O 1
ATOM 719 N N . ARG A 1 93 ? -2.040 -7.477 11.047 1.00 96.44 93 ARG A N 1
ATOM 720 C CA . ARG A 1 93 ? -2.936 -6.870 12.044 1.00 96.44 93 ARG A CA 1
ATOM 721 C C . ARG A 1 93 ? -4.088 -6.105 11.399 1.00 96.44 93 ARG A C 1
ATOM 723 O O . ARG A 1 93 ? -3.867 -5.264 10.534 1.00 96.44 93 ARG A O 1
ATOM 730 N N . ARG A 1 94 ? -5.311 -6.341 11.881 1.00 96.75 94 ARG A N 1
ATOM 731 C CA . ARG A 1 94 ? -6.497 -5.576 11.467 1.00 96.75 94 ARG A CA 1
ATOM 732 C C . ARG A 1 94 ? -6.454 -4.149 12.003 1.00 96.75 94 ARG A C 1
ATOM 734 O O . ARG A 1 94 ? -6.102 -3.953 13.167 1.00 96.75 94 ARG A O 1
ATOM 741 N N . ARG A 1 95 ? -6.877 -3.184 11.179 1.00 95.38 95 ARG A N 1
ATOM 742 C CA . ARG A 1 95 ? -7.113 -1.776 11.547 1.00 95.38 95 ARG A CA 1
ATOM 743 C C . ARG A 1 95 ? -5.952 -1.183 12.351 1.00 95.38 95 ARG A C 1
ATOM 745 O O . ARG A 1 95 ? -6.163 -0.515 13.363 1.00 95.38 95 ARG A O 1
ATOM 752 N N . PHE A 1 96 ? -4.726 -1.484 11.925 1.00 97.44 96 PHE A N 1
ATOM 753 C CA . PHE A 1 96 ? -3.508 -0.990 12.557 1.00 97.44 96 PHE A CA 1
ATOM 754 C C . PHE A 1 96 ? -3.462 0.538 12.531 1.00 97.44 96 PHE A C 1
ATOM 756 O O .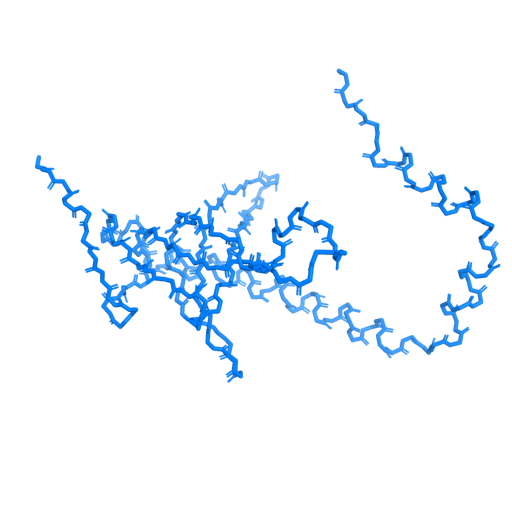 PHE A 1 96 ? -3.153 1.162 13.544 1.00 97.44 96 PHE A O 1
ATOM 763 N N . TRP A 1 97 ? -3.855 1.134 11.405 1.00 97.56 97 TRP A N 1
ATOM 764 C CA . TRP A 1 97 ? -4.167 2.556 11.307 1.00 97.56 97 TRP A CA 1
ATOM 765 C C . TRP A 1 97 ? -5.673 2.785 11.258 1.00 97.56 97 TRP A C 1
ATOM 767 O O . TRP A 1 97 ? -6.435 1.996 10.692 1.00 97.56 97 TRP A O 1
ATOM 777 N N . LYS A 1 98 ? -6.122 3.918 11.810 1.00 96.94 98 LYS A N 1
ATOM 778 C CA . LYS A 1 98 ? -7.519 4.333 11.665 1.00 96.94 98 LYS A CA 1
ATOM 779 C C . LYS A 1 98 ? -7.749 4.774 10.222 1.00 96.94 98 LYS A C 1
ATOM 781 O O . LYS A 1 98 ? -6.940 5.502 9.650 1.00 96.94 98 LYS A O 1
ATOM 786 N N . LYS A 1 99 ? -8.920 4.447 9.666 1.00 94.31 99 LYS A N 1
ATOM 787 C CA . LYS A 1 99 ? -9.318 4.834 8.296 1.00 94.31 99 LYS A CA 1
ATOM 788 C C . LYS A 1 99 ? -9.128 6.331 8.007 1.00 94.31 99 LYS A C 1
ATOM 790 O O . LYS A 1 99 ? -8.766 6.701 6.896 1.00 94.31 99 LYS A O 1
ATOM 795 N N . ARG A 1 100 ? -9.341 7.196 9.008 1.00 94.50 100 ARG A N 1
ATOM 796 C CA . ARG A 1 100 ? -9.145 8.653 8.888 1.00 94.50 100 ARG A CA 1
ATOM 797 C C . ARG A 1 100 ? -7.685 9.043 8.624 1.00 94.50 100 ARG A C 1
ATOM 799 O O . ARG A 1 100 ? -7.445 9.960 7.844 1.00 94.50 100 ARG A O 1
ATOM 806 N N . ASP A 1 101 ? -6.743 8.345 9.254 1.00 94.81 101 ASP A N 1
ATOM 807 C CA . ASP A 1 101 ? -5.314 8.650 9.181 1.00 94.81 101 ASP A CA 1
ATOM 808 C C . ASP A 1 101 ? -4.778 8.173 7.825 1.00 94.81 101 ASP A C 1
ATOM 810 O O . ASP A 1 101 ? -4.133 8.937 7.112 1.00 94.81 101 ASP A O 1
ATOM 814 N N . VAL A 1 102 ? -5.213 6.988 7.378 1.00 95.81 102 VAL A N 1
ATOM 815 C CA . VAL A 1 102 ? -4.938 6.498 6.018 1.00 95.81 102 VAL A CA 1
ATOM 816 C C . VAL A 1 102 ? -5.516 7.438 4.960 1.00 95.81 102 VAL A C 1
ATOM 818 O O . VAL A 1 102 ? -4.827 7.796 4.014 1.00 95.81 102 VAL A O 1
ATOM 821 N N . LYS A 1 103 ? -6.761 7.909 5.118 1.00 93.00 103 LYS A N 1
ATOM 822 C CA . LYS A 1 103 ? -7.370 8.861 4.173 1.00 93.00 103 LYS A CA 1
ATOM 823 C C . LYS A 1 103 ? -6.590 10.176 4.094 1.00 93.00 103 LYS A C 1
ATOM 825 O O . LYS A 1 103 ? -6.515 10.765 3.020 1.00 93.00 103 LYS A O 1
ATOM 830 N N . ARG A 1 104 ? -6.024 10.648 5.211 1.00 91.62 104 ARG A N 1
ATOM 831 C CA . ARG A 1 104 ? -5.154 11.832 5.227 1.00 91.62 104 ARG A CA 1
ATOM 832 C C . ARG A 1 104 ? -3.856 11.565 4.463 1.00 91.62 104 ARG A C 1
ATOM 834 O O . ARG A 1 104 ? -3.527 12.369 3.600 1.00 91.62 104 ARG A O 1
ATOM 841 N N . ALA A 1 105 ? -3.187 10.445 4.735 1.00 92.94 105 ALA A N 1
ATOM 842 C CA . ALA A 1 105 ? -1.969 10.054 4.028 1.00 92.94 105 ALA A CA 1
ATOM 843 C C . ALA A 1 105 ? -2.213 9.929 2.515 1.00 92.94 105 ALA A C 1
ATOM 845 O O . ALA A 1 105 ? -1.527 10.563 1.723 1.00 92.94 105 ALA A O 1
ATOM 846 N N . MET A 1 106 ? -3.272 9.220 2.113 1.00 93.19 106 MET A N 1
ATOM 847 C CA . MET A 1 106 ? -3.628 9.044 0.701 1.00 93.19 106 MET A CA 1
ATOM 848 C C . MET A 1 106 ? -3.897 10.372 -0.019 1.00 93.19 106 MET A C 1
ATOM 850 O O . MET A 1 106 ? -3.461 10.527 -1.148 1.00 93.19 106 MET A O 1
ATOM 854 N N . ARG A 1 107 ? -4.541 11.358 0.624 1.00 90.50 107 ARG A N 1
ATOM 855 C CA . ARG A 1 107 ? -4.732 12.692 0.016 1.00 90.50 107 ARG A CA 1
ATOM 856 C C . ARG A 1 107 ? -3.415 13.423 -0.241 1.00 90.50 107 ARG A C 1
ATOM 858 O O . ARG A 1 107 ? -3.309 14.136 -1.230 1.00 90.50 107 ARG A O 1
ATOM 865 N N . LEU A 1 108 ? -2.444 13.286 0.661 1.00 88.06 108 LEU A N 1
ATOM 866 C CA . LEU A 1 108 ? -1.123 13.896 0.491 1.00 88.06 108 LEU A CA 1
ATOM 867 C C . LEU A 1 108 ? -0.350 13.207 -0.641 1.00 88.06 108 LEU A C 1
ATOM 869 O O . LEU A 1 108 ? 0.266 13.889 -1.455 1.00 88.06 108 LEU A O 1
ATOM 873 N N . LEU A 1 109 ? -0.466 11.880 -0.743 1.00 86.69 109 LEU A N 1
ATOM 874 C CA . LEU A 1 109 ? 0.082 11.103 -1.856 1.00 86.69 109 LEU A CA 1
ATOM 875 C C . LEU A 1 109 ? -0.564 11.473 -3.202 1.00 86.69 109 LEU A C 1
ATOM 877 O O . LEU A 1 109 ? 0.145 11.650 -4.189 1.00 86.69 109 LEU A O 1
ATOM 881 N N . ASP A 1 110 ? -1.886 11.657 -3.240 1.00 82.38 110 ASP A N 1
ATOM 882 C CA . ASP A 1 110 ? -2.605 12.085 -4.447 1.00 82.38 110 ASP A CA 1
ATOM 883 C C . ASP A 1 110 ? -2.182 13.516 -4.865 1.00 82.38 110 ASP A C 1
ATOM 885 O O . ASP A 1 110 ? -1.942 13.778 -6.043 1.00 82.38 110 ASP A O 1
ATOM 889 N N . GLY A 1 111 ? -2.000 14.432 -3.902 1.00 68.50 111 GLY A N 1
ATOM 890 C CA . GLY A 1 111 ? -1.547 15.808 -4.161 1.00 68.50 111 GLY A CA 1
ATOM 891 C C . GLY A 1 111 ? -0.091 15.922 -4.642 1.00 68.50 111 GLY A C 1
ATOM 892 O O . GLY A 1 111 ? 0.243 16.841 -5.393 1.00 68.50 111 GLY A O 1
ATOM 893 N N . LEU A 1 112 ? 0.780 14.980 -4.261 1.00 57.59 112 LEU A N 1
ATOM 894 C CA . LEU A 1 112 ? 2.106 14.818 -4.874 1.00 57.59 112 LEU A CA 1
ATOM 895 C C . LEU A 1 112 ? 1.982 14.386 -6.343 1.00 57.59 112 LEU A C 1
ATOM 897 O O . LEU A 1 112 ? 2.698 14.908 -7.198 1.00 57.59 112 LEU A O 1
ATOM 901 N N . GLY A 1 113 ? 1.033 13.493 -6.643 1.00 49.75 113 GLY A N 1
ATOM 902 C CA . GLY A 1 113 ? 0.712 13.053 -8.002 1.00 49.75 113 GLY A CA 1
ATOM 903 C C . GLY A 1 113 ? 0.230 14.189 -8.907 1.00 49.75 113 GLY A C 1
ATOM 904 O O . GLY A 1 113 ? 0.700 14.303 -10.034 1.00 49.75 113 GLY A O 1
ATOM 905 N N . GLU A 1 114 ? -0.626 15.087 -8.411 1.00 49.16 114 GLU A N 1
ATOM 906 C CA . GLU A 1 114 ? -1.061 16.273 -9.168 1.00 49.16 114 GLU A CA 1
ATOM 907 C C . GLU A 1 114 ? 0.108 17.212 -9.496 1.00 49.16 114 GLU A C 1
ATOM 909 O O . GLU A 1 114 ? 0.207 17.713 -10.616 1.00 49.16 114 GLU A O 1
ATOM 914 N N . ARG A 1 115 ? 1.032 17.428 -8.551 1.00 46.00 115 ARG A N 1
ATOM 915 C CA . ARG A 1 115 ? 2.237 18.233 -8.804 1.00 46.00 115 ARG A CA 1
ATOM 916 C C . ARG A 1 115 ? 3.141 17.574 -9.843 1.00 46.00 115 ARG A C 1
ATOM 918 O O . ARG A 1 115 ? 3.566 18.263 -10.767 1.00 46.00 115 ARG A O 1
ATOM 925 N N . ALA A 1 116 ? 3.369 16.264 -9.741 1.00 43.06 116 ALA A N 1
ATOM 926 C CA . ALA A 1 116 ? 4.152 15.505 -10.714 1.00 43.06 116 ALA A CA 1
ATOM 927 C C . ALA A 1 116 ? 3.495 15.493 -12.109 1.00 43.06 116 ALA A C 1
ATOM 929 O O . ALA A 1 116 ? 4.172 15.728 -13.106 1.00 43.06 116 ALA A O 1
ATOM 930 N N . GLU A 1 117 ? 2.175 15.302 -12.211 1.00 47.75 117 GLU A N 1
ATOM 931 C CA . GLU A 1 117 ? 1.446 15.370 -13.485 1.00 47.75 117 GLU A CA 1
ATOM 932 C C . GLU A 1 117 ? 1.494 16.765 -14.114 1.00 47.75 117 GLU A C 1
ATOM 934 O O . GLU A 1 117 ? 1.642 16.889 -15.331 1.00 47.75 117 GLU A O 1
ATOM 939 N N . VAL A 1 118 ? 1.359 17.825 -13.313 1.00 46.44 118 VAL A N 1
ATOM 940 C CA . VAL A 1 118 ? 1.483 19.205 -13.799 1.00 46.44 118 VAL A CA 1
ATOM 941 C C . VAL A 1 118 ? 2.902 19.468 -14.299 1.00 46.44 118 VAL A C 1
ATOM 943 O O . VAL A 1 118 ? 3.050 20.124 -15.332 1.00 46.44 118 VAL A O 1
ATOM 946 N N . ASP A 1 119 ? 3.925 18.932 -13.633 1.00 48.25 119 ASP A N 1
ATOM 947 C CA . ASP A 1 119 ? 5.317 19.058 -14.071 1.00 48.25 119 ASP A CA 1
ATOM 948 C C . ASP A 1 119 ? 5.584 18.284 -15.367 1.00 48.25 119 ASP A C 1
ATOM 950 O O . ASP A 1 119 ? 6.146 18.837 -16.311 1.00 48.25 119 ASP A O 1
ATOM 954 N N . VAL A 1 120 ? 5.060 17.060 -15.497 1.00 49.84 120 VAL A N 1
ATOM 955 C CA . VAL A 1 120 ? 5.128 16.273 -16.740 1.00 49.84 120 VAL A CA 1
ATOM 956 C C . VAL A 1 120 ? 4.374 16.968 -17.876 1.00 49.84 120 VAL A C 1
ATOM 958 O O . VAL A 1 120 ? 4.880 17.040 -18.992 1.00 49.84 120 VAL A O 1
ATOM 961 N N . ARG A 1 121 ? 3.193 17.549 -17.623 1.00 48.59 121 ARG A N 1
ATOM 962 C CA . ARG A 1 121 ? 2.445 18.329 -18.628 1.00 48.59 121 ARG A CA 1
ATOM 963 C C . ARG A 1 121 ? 3.161 19.631 -18.997 1.00 48.59 121 ARG A C 1
ATOM 965 O O . ARG A 1 121 ? 3.086 20.045 -20.153 1.00 48.59 121 ARG A O 1
ATOM 972 N N . LYS A 1 122 ? 3.858 20.282 -18.060 1.00 45.66 122 LYS A N 1
ATOM 973 C CA . LYS A 1 122 ? 4.724 21.442 -18.340 1.00 45.66 122 LYS A CA 1
ATOM 974 C C . LYS A 1 122 ? 5.954 21.042 -19.156 1.00 45.66 122 LYS A C 1
ATOM 976 O O . LYS A 1 122 ? 6.274 21.743 -20.113 1.00 45.66 122 LYS A O 1
ATOM 981 N N . MET A 1 123 ? 6.592 19.914 -18.842 1.00 42.44 123 MET A N 1
ATOM 982 C CA . MET A 1 123 ? 7.689 19.340 -19.628 1.00 42.44 123 MET A CA 1
ATOM 983 C C . MET A 1 123 ? 7.231 18.936 -21.033 1.00 42.44 123 MET A C 1
ATOM 985 O O . MET A 1 123 ? 7.891 19.288 -22.000 1.00 42.44 123 MET A O 1
ATOM 989 N N . ALA A 1 124 ? 6.070 18.296 -21.171 1.00 49.88 124 ALA A N 1
ATOM 990 C CA . ALA A 1 124 ? 5.505 17.894 -22.461 1.00 49.88 124 ALA A CA 1
ATOM 991 C C . ALA A 1 124 ? 5.054 19.087 -23.329 1.00 49.88 124 ALA A C 1
ATOM 993 O O . ALA A 1 124 ? 4.976 18.970 -24.549 1.00 49.88 124 ALA A O 1
ATOM 994 N N . ARG A 1 125 ? 4.761 20.246 -22.717 1.00 48.56 125 ARG A N 1
ATOM 995 C CA . ARG A 1 125 ? 4.459 21.506 -23.422 1.00 48.56 125 ARG A CA 1
ATOM 996 C C . ARG A 1 125 ? 5.706 22.305 -23.806 1.00 48.56 125 ARG A C 1
ATOM 998 O O . ARG A 1 125 ? 5.599 23.209 -24.633 1.00 48.56 125 ARG A O 1
ATOM 1005 N N . ARG A 1 126 ? 6.880 21.999 -23.243 1.00 43.88 126 ARG A N 1
ATOM 1006 C CA . ARG A 1 126 ? 8.148 22.526 -23.759 1.00 43.88 126 ARG A CA 1
ATOM 1007 C C . ARG A 1 126 ? 8.465 21.778 -25.048 1.00 43.88 126 ARG A C 1
ATOM 1009 O O . ARG A 1 126 ? 8.637 20.566 -25.047 1.00 43.88 126 ARG A O 1
ATOM 1016 N N . SER A 1 127 ? 8.492 22.508 -26.162 1.00 43.19 127 SER A N 1
ATOM 1017 C CA . SER A 1 127 ? 8.778 21.927 -27.476 1.00 43.19 127 SER A CA 1
ATOM 1018 C C . SER A 1 127 ? 10.084 21.105 -27.446 1.00 43.19 127 SER A C 1
ATOM 1020 O O . SER A 1 127 ? 11.050 21.553 -26.818 1.00 43.19 127 SER A O 1
ATOM 1022 N N . PRO A 1 128 ? 10.173 19.965 -28.160 1.00 47.28 128 PRO A N 1
ATOM 1023 C CA . PRO A 1 128 ? 11.385 19.137 -28.199 1.00 47.28 128 PRO A CA 1
ATOM 1024 C C . PRO A 1 128 ? 12.628 19.865 -28.735 1.00 47.28 128 PRO A C 1
ATOM 1026 O O . PRO A 1 128 ? 13.741 19.377 -28.576 1.00 47.28 128 PRO A O 1
ATOM 1029 N N . ARG A 1 129 ? 12.455 21.030 -29.376 1.00 45.56 129 ARG A N 1
ATOM 1030 C CA . ARG A 1 129 ? 13.549 21.802 -29.976 1.00 45.56 129 ARG A CA 1
ATOM 1031 C C . ARG A 1 129 ? 14.375 22.594 -28.957 1.00 45.56 129 ARG A C 1
ATOM 1033 O O . ARG A 1 129 ? 15.565 22.751 -29.176 1.00 45.56 129 ARG A O 1
ATOM 1040 N N . GLY A 1 130 ? 13.790 23.023 -27.835 1.00 46.50 130 GLY A N 1
ATOM 1041 C CA . GLY A 1 130 ? 14.512 23.829 -26.834 1.00 46.50 130 GLY A CA 1
ATOM 1042 C C . GLY A 1 130 ? 15.374 23.006 -25.871 1.00 46.50 130 GLY A C 1
ATOM 1043 O O . GLY A 1 130 ? 16.486 23.395 -25.543 1.00 46.50 130 GLY A O 1
ATOM 1044 N N . LEU A 1 131 ? 14.892 21.827 -25.456 1.00 45.66 131 LEU A N 1
ATOM 1045 C CA . LEU A 1 131 ? 15.637 20.940 -24.549 1.00 45.66 131 LEU A CA 1
ATOM 1046 C C . LEU A 1 131 ? 16.880 20.339 -25.216 1.00 45.66 131 LEU A C 1
ATOM 1048 O O . LEU A 1 131 ? 17.902 20.190 -24.555 1.00 45.66 131 LEU A O 1
ATOM 1052 N N . ALA A 1 132 ? 16.812 20.033 -26.515 1.00 47.72 132 ALA A N 1
ATOM 1053 C CA . ALA A 1 132 ? 17.962 19.548 -27.269 1.00 47.72 132 ALA A CA 1
ATOM 1054 C C . ALA A 1 132 ? 19.034 20.639 -27.438 1.00 47.72 132 ALA A C 1
ATOM 1056 O O . ALA A 1 132 ? 20.205 20.357 -27.223 1.00 47.72 132 ALA A O 1
ATOM 1057 N N . GLU A 1 133 ? 18.660 21.886 -27.747 1.00 49.91 133 GLU A N 1
ATOM 1058 C CA . GLU A 1 133 ? 19.626 22.988 -27.890 1.00 49.91 133 GLU A CA 1
ATOM 1059 C C . GLU A 1 133 ? 20.315 23.375 -26.574 1.00 49.91 133 GLU A C 1
ATOM 1061 O O . GLU A 1 133 ? 21.486 23.750 -26.595 1.00 49.91 133 GLU A O 1
ATOM 1066 N N . ASP A 1 134 ? 19.633 23.253 -25.433 1.00 51.50 134 ASP A N 1
ATOM 1067 C CA . ASP A 1 134 ? 20.233 23.550 -24.127 1.00 51.50 134 ASP A CA 1
ATOM 1068 C C . ASP A 1 134 ? 21.071 22.380 -23.576 1.00 51.50 134 ASP A C 1
ATOM 1070 O O . ASP A 1 134 ? 22.103 22.615 -22.947 1.00 51.50 134 ASP A O 1
ATOM 1074 N N . LEU A 1 135 ? 20.705 21.123 -23.870 1.00 48.59 135 LEU A N 1
ATOM 1075 C CA . LEU A 1 135 ? 21.524 19.943 -23.542 1.00 48.59 135 LEU A CA 1
ATOM 1076 C C . LEU A 1 135 ? 22.753 19.802 -24.453 1.00 48.59 135 LEU A C 1
ATOM 1078 O O . LEU A 1 135 ? 23.780 19.310 -23.999 1.00 48.59 135 LEU A O 1
ATOM 1082 N N . LEU A 1 136 ? 22.684 20.271 -25.704 1.00 51.16 136 LEU A N 1
ATOM 1083 C CA . LEU A 1 136 ? 23.820 20.294 -26.637 1.00 51.16 136 LEU A CA 1
ATOM 1084 C C . LEU A 1 136 ? 24.853 21.389 -26.314 1.00 51.16 136 LEU A C 1
ATOM 1086 O O . LEU A 1 136 ? 25.970 21.337 -26.825 1.00 51.16 136 LEU A O 1
ATOM 1090 N N . LYS A 1 137 ? 24.507 22.375 -25.473 1.00 52.62 137 LYS A N 1
ATOM 1091 C CA . LYS A 1 137 ? 25.437 23.419 -24.997 1.00 52.62 137 LYS A CA 1
ATOM 1092 C C . LYS A 1 137 ? 26.271 22.995 -23.792 1.00 52.62 137 LYS A C 1
ATOM 1094 O O . LYS A 1 137 ? 27.247 23.669 -23.470 1.00 52.62 137 LYS A O 1
ATOM 1099 N N . LEU A 1 138 ? 25.904 21.908 -23.121 1.00 54.38 138 LEU A N 1
ATOM 1100 C CA . LEU A 1 138 ? 26.697 21.347 -22.036 1.00 54.38 138 LEU A CA 1
ATOM 1101 C C . LEU A 1 138 ? 27.581 20.247 -22.617 1.00 54.38 138 LEU A C 1
ATOM 1103 O O . LEU A 1 138 ? 27.091 19.224 -23.091 1.00 54.38 138 LEU A O 1
ATOM 1107 N N . SER A 1 139 ? 28.898 20.461 -22.585 1.00 61.47 139 SER A N 1
ATOM 1108 C CA . SER A 1 139 ? 29.847 19.382 -22.849 1.00 61.47 139 SER A CA 1
ATOM 1109 C C . SER A 1 139 ? 29.613 18.237 -21.857 1.00 61.47 139 SER A C 1
ATOM 1111 O O . SER A 1 139 ? 29.076 18.441 -20.764 1.00 61.47 139 SER A O 1
ATOM 1113 N N . LEU A 1 140 ? 30.034 17.024 -22.226 1.00 53.44 140 LEU A N 1
ATOM 1114 C CA . LEU A 1 140 ? 29.938 15.842 -21.362 1.00 53.44 140 LEU A CA 1
ATOM 1115 C C . LEU A 1 140 ? 30.522 16.110 -19.958 1.00 53.44 140 LEU A C 1
ATOM 1117 O O . LEU A 1 140 ? 29.963 15.653 -18.963 1.00 53.44 140 LEU A O 1
ATOM 1121 N N . ASP A 1 141 ? 31.562 16.941 -19.874 1.00 57.25 141 ASP A N 1
ATOM 1122 C CA . ASP A 1 141 ? 32.172 17.388 -18.618 1.00 57.25 141 ASP A CA 1
ATOM 1123 C C . ASP A 1 141 ? 31.237 18.265 -17.766 1.00 57.25 141 ASP A C 1
ATOM 1125 O O . ASP A 1 141 ? 31.190 18.124 -16.545 1.00 57.25 141 ASP A O 1
ATOM 1129 N N . GLY A 1 142 ? 30.429 19.129 -18.388 1.00 61.75 142 GLY A N 1
ATOM 1130 C CA . GLY A 1 142 ? 29.431 19.951 -17.693 1.00 61.75 142 GLY A CA 1
ATOM 1131 C C . GLY A 1 142 ? 28.262 19.134 -17.132 1.00 61.75 142 GLY A C 1
ATOM 1132 O O . GLY A 1 142 ? 27.734 19.450 -16.066 1.00 61.75 142 GLY A O 1
ATOM 1133 N N . LEU A 1 143 ? 27.889 18.048 -17.813 1.00 60.03 143 LEU A N 1
ATOM 1134 C CA . LEU A 1 143 ? 26.888 17.092 -17.329 1.00 60.03 143 LEU A CA 1
ATOM 1135 C C . LEU A 1 143 ? 27.424 16.224 -16.181 1.00 60.03 143 LEU A C 1
ATOM 1137 O O . LEU A 1 143 ? 26.693 15.946 -15.232 1.00 60.03 143 LEU A O 1
ATOM 1141 N N . LEU A 1 144 ? 28.701 15.833 -16.227 1.00 59.03 144 LEU A N 1
ATOM 1142 C CA . LEU A 1 144 ? 29.341 15.059 -15.160 1.00 59.03 144 LEU A CA 1
ATOM 1143 C C . LEU A 1 144 ? 29.611 15.894 -13.899 1.00 59.03 144 LEU A C 1
ATOM 1145 O O . LEU A 1 144 ? 29.504 15.357 -12.799 1.00 59.03 144 LEU A O 1
ATOM 1149 N N . ALA A 1 145 ? 29.838 17.205 -14.024 1.00 62.38 145 ALA A N 1
ATOM 1150 C CA . ALA A 1 145 ? 29.988 18.111 -12.880 1.00 62.38 145 ALA A CA 1
ATOM 1151 C C . ALA A 1 145 ? 28.714 18.232 -12.013 1.00 62.38 145 ALA A C 1
ATOM 1153 O O . ALA A 1 145 ? 28.792 18.505 -10.816 1.00 62.38 145 ALA A O 1
ATOM 1154 N N . LEU A 1 146 ? 27.527 17.980 -12.579 1.00 56.25 146 LEU A N 1
ATOM 1155 C CA . LEU A 1 146 ? 26.268 17.912 -11.821 1.00 56.25 146 LEU A CA 1
ATOM 1156 C C . LEU A 1 146 ? 26.148 16.628 -10.981 1.00 56.25 146 LEU A C 1
ATOM 1158 O O . LEU A 1 146 ? 25.354 16.584 -10.040 1.00 56.25 146 LEU A O 1
ATOM 1162 N N . ARG A 1 147 ? 26.940 15.589 -11.282 1.00 49.72 147 ARG A N 1
ATOM 1163 C CA . ARG A 1 147 ? 26.981 14.340 -10.505 1.00 49.72 147 ARG A CA 1
ATOM 1164 C C . ARG A 1 147 ? 27.684 14.534 -9.161 1.00 49.72 147 ARG A C 1
ATOM 1166 O O . ARG A 1 147 ? 27.262 13.947 -8.167 1.00 49.72 147 ARG A O 1
ATOM 1173 N N . ASP A 1 148 ? 28.684 15.411 -9.109 1.00 48.00 148 ASP A N 1
ATOM 1174 C CA . ASP A 1 148 ? 29.422 15.729 -7.879 1.00 48.00 148 ASP A CA 1
ATOM 1175 C C . ASP A 1 148 ? 28.583 16.542 -6.879 1.00 48.00 148 ASP A C 1
ATOM 1177 O O . ASP A 1 148 ? 28.894 16.590 -5.689 1.00 48.00 148 ASP A O 1
ATOM 1181 N N . PHE A 1 149 ? 27.475 17.137 -7.331 1.00 47.44 149 PHE A N 1
ATOM 1182 C CA . PHE A 1 149 ? 26.524 17.827 -6.460 1.00 47.44 149 PHE A CA 1
ATOM 1183 C C . PHE A 1 149 ? 25.790 16.862 -5.511 1.00 47.44 149 PHE A C 1
ATOM 1185 O O . PHE A 1 149 ? 25.489 17.231 -4.378 1.00 47.44 149 PHE A O 1
ATOM 1192 N N . TRP A 1 150 ? 25.554 15.617 -5.939 1.00 47.97 150 TRP A N 1
ATOM 1193 C CA . TRP A 1 150 ? 24.836 14.602 -5.155 1.00 47.97 150 TRP A CA 1
ATOM 1194 C C . TRP A 1 150 ? 25.747 13.682 -4.327 1.00 47.97 150 TRP A C 1
ATOM 1196 O O . TRP A 1 150 ? 25.243 12.895 -3.531 1.00 47.97 150 TRP A O 1
ATOM 1206 N N . LEU A 1 151 ? 27.073 13.785 -4.478 1.00 46.41 151 LEU A N 1
ATOM 1207 C CA . LEU A 1 151 ? 28.060 12.933 -3.795 1.00 46.41 151 LEU A CA 1
ATOM 1208 C C . LEU A 1 151 ? 28.870 13.650 -2.706 1.00 46.41 151 LEU A C 1
ATOM 1210 O O . LEU A 1 151 ? 29.913 13.150 -2.286 1.00 46.41 151 LEU A O 1
ATOM 1214 N N . LYS A 1 152 ? 28.405 14.792 -2.185 1.00 42.44 152 LYS A N 1
ATOM 1215 C CA . LYS A 1 152 ? 28.964 15.291 -0.922 1.00 42.44 152 LYS A CA 1
ATOM 1216 C C . LYS A 1 152 ? 28.470 14.418 0.230 1.00 42.44 152 LYS A C 1
ATOM 1218 O O . LYS A 1 152 ? 27.413 14.671 0.801 1.00 42.44 152 LYS A O 1
ATOM 1223 N N . GLU A 1 153 ? 29.261 13.396 0.556 1.00 45.84 153 GLU A N 1
ATOM 1224 C CA . GLU A 1 153 ? 29.226 12.733 1.858 1.00 45.84 153 GLU A CA 1
ATOM 1225 C C . GLU A 1 153 ? 29.232 13.802 2.956 1.00 45.84 153 GLU A C 1
ATOM 1227 O O . GLU A 1 153 ? 30.150 14.623 3.058 1.00 45.84 153 GLU A O 1
ATOM 1232 N N . VAL A 1 154 ? 28.176 13.803 3.769 1.00 45.88 154 VAL A N 1
ATOM 1233 C CA . VAL A 1 154 ? 28.178 14.495 5.054 1.00 45.88 154 VAL A CA 1
ATOM 1234 C C . VAL A 1 154 ? 29.118 13.695 5.949 1.00 45.88 154 VAL A C 1
ATOM 1236 O O . VAL A 1 154 ? 28.822 12.552 6.296 1.00 45.88 154 VAL A O 1
ATOM 1239 N N . ARG A 1 155 ? 30.279 14.281 6.231 1.00 38.12 155 ARG A N 1
ATOM 1240 C CA . ARG A 1 155 ? 31.269 13.752 7.167 1.00 38.12 155 ARG A CA 1
ATOM 1241 C C . ARG A 1 155 ? 30.852 14.012 8.608 1.00 38.12 155 ARG A C 1
ATOM 1243 O O . ARG A 1 155 ? 30.268 15.092 8.851 1.00 38.12 155 ARG A O 1
#

Sequence (155 aa):
MASGKRLVSVEELEVGDLIEVRWLDASEAKMSLSVPEREFDTPVRSIGVFGGLRGSRAKHIIIIKEEFTIGDAKEYHYNAIPLGMVDRIVLARRRFWKKRDVKRAMRLLDGLGERAEVDVRKMARRSPRGLAEDLLKLSLDGLLALRDFWLKEVR

Radius of gyration: 20.49 Å; chains: 1; bounding box: 43×41×52 Å

Foldseek 3Di:
DPQDFDWDDLVPDDFQFKKKWWFFDLVPDPDDPPDPDDGSTDTDIATATFLDWDDDPFIWTKGWRDWDDDPNDIATDIDTHGPVGTPTMIGRGHNNDPNVVSVVRVVVVVVVVVVVVVVVVVVVPPDPVPVVVVVVPQDPVNVVVVVVVPPPDPD